Protein AF-A0A7X1AVV8-F1 (afdb_monomer)

Mean predicted aligned error: 5.97 Å

Sequence (96 aa):
MAEWFHRVAILEGISYLVLLLVAMPLKYLAGYEMAVQVVGWAHGALFIAYMVILGLCWIRLGWSRRFVLIAFIASLLPAGPFFLHPPREENPVGMD

Radius of gyration: 15.02 Å; Cα contacts (8 Å, |Δi|>4): 97; chains: 1; bounding box: 29×22×48 Å

Foldseek 3Di:
DLVVLLVLLVVLLVLLCCLPVPVVCCCVVVVCVVSNVVSVVVSVVSLVVSLVVLVVCCVPVVADPQLSVQSNVLSVDSCSSVPRDCADPVGSNRDD

Secondary structure (DSSP, 8-state):
-HHHHHHHHHHHHHHHHHIIIIIHHHHHHH--HHHHHHHHHHHHHHHHHHHHHHHHHHHHH---HHHHHHHHHHHTSTTGGGG-PPPPTT-TT---

Structure (mmCIF, N/CA/C/O backbone):
data_AF-A0A7X1AVV8-F1
#
_entry.id   AF-A0A7X1AVV8-F1
#
loop_
_atom_site.group_PDB
_atom_site.id
_atom_site.type_symbol
_atom_site.label_atom_id
_atom_site.label_alt_id
_atom_site.label_comp_id
_atom_site.label_asym_id
_atom_site.label_entity_id
_atom_site.label_seq_id
_atom_site.pdbx_PDB_ins_code
_atom_site.Cartn_x
_atom_site.Cartn_y
_atom_site.Cartn_z
_atom_site.occupancy
_atom_site.B_iso_or_equiv
_atom_site.auth_seq_id
_atom_site.auth_comp_id
_atom_site.auth_asym_id
_atom_site.auth_atom_id
_atom_site.pdbx_PDB_model_num
ATOM 1 N N . MET A 1 1 ? 0.135 -8.853 -16.418 1.00 73.81 1 MET A N 1
ATOM 2 C CA . MET A 1 1 ? 1.048 -8.595 -15.276 1.00 73.81 1 MET A CA 1
ATOM 3 C C . MET A 1 1 ? 0.845 -7.197 -14.708 1.00 73.81 1 MET A C 1
ATOM 5 O O . MET A 1 1 ? 0.494 -7.103 -13.542 1.00 73.81 1 MET A O 1
ATOM 9 N N . ALA A 1 2 ? 0.956 -6.136 -15.517 1.00 75.38 2 ALA A N 1
ATOM 10 C CA . ALA A 1 2 ? 0.702 -4.761 -15.066 1.00 75.38 2 ALA A CA 1
ATOM 11 C C . ALA A 1 2 ? -0.724 -4.540 -14.511 1.00 75.38 2 ALA A C 1
ATOM 13 O O . ALA A 1 2 ? -0.890 -3.879 -13.492 1.00 75.38 2 ALA A O 1
ATOM 14 N N . GLU A 1 3 ? -1.749 -5.162 -15.106 1.00 79.44 3 GLU A N 1
ATOM 15 C CA . GLU A 1 3 ? -3.125 -5.090 -14.579 1.00 79.44 3 GLU A CA 1
ATOM 16 C C . GLU A 1 3 ? -3.275 -5.724 -13.188 1.00 79.44 3 GLU A C 1
ATOM 18 O O . GLU A 1 3 ? -3.956 -5.180 -12.321 1.00 79.44 3 GLU A O 1
ATOM 23 N N . TRP A 1 4 ? -2.618 -6.866 -12.957 1.00 81.69 4 TRP A N 1
ATOM 24 C CA . TRP A 1 4 ? -2.610 -7.534 -11.652 1.00 81.69 4 TRP A CA 1
ATOM 25 C C . TRP A 1 4 ? -1.920 -6.673 -10.599 1.00 81.69 4 TRP A C 1
ATOM 27 O O . TRP A 1 4 ? -2.444 -6.522 -9.499 1.00 81.69 4 TRP A O 1
ATOM 37 N N . PHE A 1 5 ? -0.789 -6.063 -10.961 1.00 85.12 5 PHE A N 1
ATOM 38 C CA . PHE A 1 5 ? -0.106 -5.090 -10.116 1.00 85.12 5 PHE A CA 1
ATOM 39 C C . PHE A 1 5 ? -1.027 -3.929 -9.735 1.00 85.12 5 PHE A C 1
ATOM 41 O O . PHE A 1 5 ? -1.164 -3.641 -8.554 1.00 85.12 5 PHE A O 1
ATOM 48 N N . HIS A 1 6 ? -1.718 -3.323 -10.702 1.00 84.69 6 HIS A N 1
ATOM 49 C CA . HIS A 1 6 ? -2.612 -2.195 -10.442 1.00 84.69 6 HIS A CA 1
ATOM 50 C C . HIS A 1 6 ? -3.765 -2.557 -9.491 1.00 84.69 6 HIS A C 1
ATOM 52 O O . HIS A 1 6 ? -4.058 -1.812 -8.560 1.00 84.69 6 HIS A O 1
ATOM 58 N N . ARG A 1 7 ? -4.378 -3.737 -9.659 1.00 87.88 7 ARG A N 1
ATOM 59 C CA . ARG A 1 7 ? -5.427 -4.218 -8.741 1.00 87.88 7 ARG A CA 1
ATOM 60 C C . ARG A 1 7 ? -4.907 -4.387 -7.316 1.00 87.88 7 ARG A C 1
ATOM 62 O O . ARG A 1 7 ? -5.574 -3.966 -6.377 1.00 87.88 7 ARG A O 1
ATOM 69 N N . VAL A 1 8 ? -3.728 -4.987 -7.152 1.00 88.38 8 VAL A N 1
ATOM 70 C CA . VAL A 1 8 ? -3.130 -5.188 -5.824 1.00 88.38 8 VAL A CA 1
ATOM 71 C C . VAL A 1 8 ? -2.684 -3.863 -5.207 1.00 88.38 8 VAL A C 1
ATOM 73 O O . VAL A 1 8 ? -2.908 -3.665 -4.021 1.00 88.38 8 VAL A O 1
ATOM 76 N N . ALA A 1 9 ? -2.154 -2.934 -6.005 1.00 86.81 9 ALA A N 1
ATOM 77 C CA . ALA A 1 9 ? -1.801 -1.582 -5.574 1.00 86.81 9 ALA A CA 1
ATOM 78 C C . ALA A 1 9 ? -3.019 -0.813 -5.033 1.00 86.81 9 ALA A C 1
ATOM 80 O O . ALA A 1 9 ? -2.956 -0.218 -3.963 1.00 86.81 9 ALA A O 1
ATOM 81 N N . ILE A 1 10 ? -4.155 -0.874 -5.738 1.00 88.38 10 ILE A N 1
ATOM 82 C CA . ILE A 1 10 ? -5.405 -0.255 -5.277 1.00 88.38 10 ILE A CA 1
ATOM 83 C C . ILE A 1 10 ? -5.896 -0.918 -3.988 1.00 88.38 10 ILE A C 1
ATOM 85 O 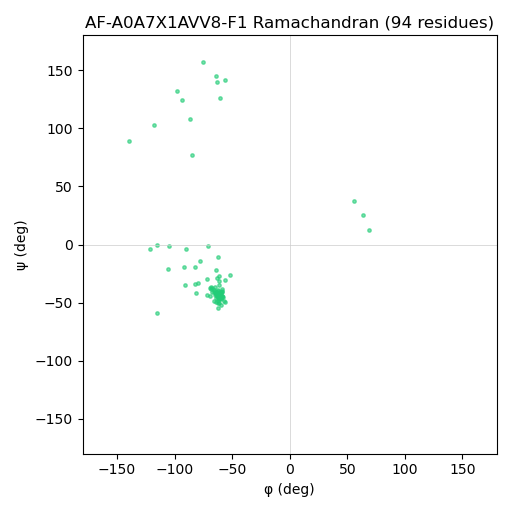O . ILE A 1 10 ? -6.271 -0.219 -3.052 1.00 88.38 10 ILE A O 1
ATOM 89 N N . LEU A 1 11 ? -5.903 -2.253 -3.917 1.00 90.38 11 LEU A N 1
ATOM 90 C CA . LEU A 1 11 ? -6.349 -2.968 -2.716 1.00 90.38 11 LEU A CA 1
ATOM 91 C C . LEU A 1 11 ? -5.478 -2.651 -1.497 1.00 90.38 11 LEU A C 1
ATOM 93 O O . 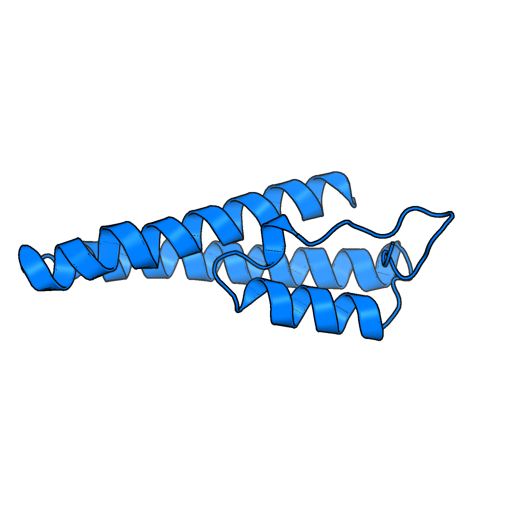LEU A 1 11 ? -6.006 -2.454 -0.404 1.00 90.38 11 LEU A O 1
ATOM 97 N N . GLU A 1 12 ? -4.163 -2.579 -1.684 1.00 91.12 12 GLU A N 1
ATOM 98 C CA . GLU A 1 12 ? -3.204 -2.196 -0.653 1.00 91.12 12 GLU A CA 1
ATOM 99 C C . GLU A 1 12 ? -3.470 -0.760 -0.172 1.00 91.12 12 GLU A C 1
ATOM 101 O O . GLU A 1 12 ? -3.719 -0.569 1.021 1.00 91.12 12 GLU A O 1
ATOM 106 N N . GLY A 1 13 ? -3.606 0.205 -1.087 1.00 89.12 13 GLY A N 1
ATOM 107 C CA . GLY A 1 13 ? -3.967 1.586 -0.752 1.00 89.12 13 GLY A CA 1
ATOM 108 C C . GLY A 1 13 ? -5.310 1.708 -0.018 1.00 89.12 13 GLY A C 1
ATOM 109 O O . GLY A 1 13 ? -5.400 2.378 1.010 1.00 89.12 13 GLY A O 1
ATOM 110 N N . ILE A 1 14 ? -6.354 1.002 -0.472 1.00 91.00 14 ILE A N 1
ATOM 111 C CA . ILE A 1 14 ? -7.654 0.959 0.223 1.00 91.00 14 ILE A CA 1
ATOM 112 C C . ILE A 1 14 ? -7.489 0.373 1.629 1.00 91.00 14 ILE A C 1
ATOM 114 O O . ILE A 1 14 ? -8.013 0.937 2.589 1.00 91.00 14 ILE A O 1
ATOM 118 N N . SER A 1 15 ? -6.759 -0.736 1.780 1.00 90.19 15 SER A N 1
ATOM 119 C CA . SER A 1 15 ? -6.547 -1.370 3.087 1.00 90.19 15 SER A CA 1
ATOM 120 C C . SER A 1 15 ? -5.818 -0.449 4.069 1.00 90.19 15 SER A C 1
ATOM 122 O O . SER A 1 15 ? -6.160 -0.424 5.252 1.00 90.19 15 SER A O 1
ATOM 124 N N . TYR A 1 16 ? -4.887 0.371 3.572 1.00 91.44 16 TYR A N 1
ATOM 125 C CA . TYR A 1 16 ? -4.183 1.371 4.367 1.00 91.44 16 TYR A CA 1
ATOM 126 C C . TYR A 1 16 ? -5.125 2.511 4.789 1.00 91.44 16 TYR A C 1
ATOM 128 O O . TYR A 1 16 ? -5.174 2.887 5.962 1.00 91.44 16 TYR A O 1
ATOM 136 N N . LEU A 1 17 ? -5.954 3.018 3.870 1.00 91.88 17 LEU A N 1
ATOM 137 C CA . LEU A 1 17 ? -6.972 4.019 4.205 1.00 91.88 17 LEU A CA 1
ATOM 138 C C . LEU A 1 17 ? -7.966 3.497 5.245 1.00 91.88 17 LEU A C 1
ATOM 140 O O . LEU A 1 17 ? -8.296 4.221 6.179 1.00 91.88 17 LEU A O 1
ATOM 144 N N . VAL A 1 18 ? -8.405 2.241 5.142 1.00 90.88 18 VAL A N 1
ATOM 145 C CA . VAL A 1 18 ? -9.280 1.615 6.148 1.00 90.88 18 VAL A CA 1
ATOM 146 C C . VAL A 1 18 ? -8.567 1.495 7.498 1.00 90.88 18 VAL A C 1
ATOM 148 O O . VAL A 1 18 ? -9.154 1.808 8.535 1.00 90.88 18 VAL A O 1
ATOM 151 N N . LEU A 1 19 ? -7.290 1.106 7.511 1.00 89.75 19 LEU A N 1
ATOM 152 C CA . LEU A 1 19 ? -6.495 1.038 8.738 1.00 89.75 19 LEU A CA 1
ATOM 153 C C . LEU A 1 19 ? -6.411 2.407 9.437 1.00 89.75 19 LEU A C 1
ATOM 155 O O . LEU A 1 19 ? -6.624 2.499 10.646 1.00 89.75 19 LEU A O 1
ATOM 159 N N . LEU A 1 20 ? -6.154 3.479 8.685 1.00 90.56 20 LEU A N 1
ATOM 160 C CA . LEU A 1 20 ? -5.974 4.822 9.244 1.00 90.56 20 LEU A CA 1
ATOM 161 C C . LEU A 1 20 ? -7.282 5.552 9.554 1.00 90.56 20 LEU A C 1
ATOM 163 O O . LEU A 1 20 ? -7.369 6.212 10.583 1.00 90.56 20 LEU A O 1
ATOM 167 N N . LEU A 1 21 ? -8.287 5.469 8.683 1.00 92.06 21 LEU A N 1
ATOM 168 C CA . LEU A 1 21 ? -9.528 6.242 8.815 1.00 92.06 21 LEU A CA 1
ATOM 169 C C . LEU A 1 21 ? -10.619 5.502 9.586 1.00 92.06 21 LEU A C 1
ATOM 171 O O . LEU A 1 21 ? -11.553 6.138 10.063 1.00 92.06 21 LEU A O 1
ATOM 175 N N . VAL A 1 22 ? -10.524 4.177 9.715 1.00 91.56 22 VAL A N 1
ATOM 176 C CA . VAL A 1 22 ? -11.528 3.374 10.425 1.00 91.56 22 VAL A CA 1
ATOM 177 C C . VAL A 1 22 ? -10.922 2.733 11.663 1.00 91.56 22 VAL A C 1
ATOM 179 O O . VAL A 1 22 ? -11.379 3.003 12.772 1.00 91.56 22 VAL A O 1
ATOM 182 N N . ALA A 1 23 ? -9.873 1.921 11.509 1.00 89.81 23 ALA A N 1
ATOM 183 C CA . ALA A 1 23 ? -9.357 1.140 12.632 1.00 89.81 23 ALA A CA 1
ATOM 184 C C . ALA A 1 23 ? -8.718 2.026 13.716 1.00 89.81 23 ALA A C 1
ATOM 186 O O . ALA A 1 23 ? -8.965 1.810 14.903 1.00 89.81 23 ALA A O 1
ATOM 187 N N . MET A 1 24 ? -7.954 3.056 13.334 1.00 92.44 24 MET A N 1
ATOM 188 C CA . MET A 1 24 ? -7.348 3.985 14.297 1.00 92.44 24 MET A CA 1
ATOM 189 C C . MET A 1 24 ? -8.394 4.816 15.068 1.00 92.44 24 MET A C 1
ATOM 191 O O . MET A 1 24 ? -8.337 4.810 16.299 1.00 92.44 24 MET A O 1
ATOM 195 N N . PRO A 1 25 ? -9.395 5.461 14.434 1.00 90.31 25 PRO A N 1
ATOM 196 C CA . PRO A 1 25 ? -10.482 6.105 15.170 1.00 90.31 25 PRO A CA 1
ATOM 197 C C . PRO A 1 25 ? -11.251 5.137 16.061 1.00 90.31 25 PRO A C 1
ATOM 199 O O . PRO A 1 25 ? -11.549 5.481 17.198 1.00 90.31 25 PRO A O 1
ATOM 202 N N . LEU A 1 26 ? -11.516 3.909 15.609 1.00 90.31 26 LEU A N 1
ATOM 203 C CA . LEU A 1 26 ? -12.215 2.919 16.428 1.00 90.31 26 LEU A CA 1
ATOM 204 C C . LEU A 1 26 ? -11.400 2.513 17.669 1.00 90.31 26 LEU A C 1
ATOM 206 O O . LEU A 1 26 ? -11.960 2.363 18.756 1.00 90.31 26 LEU A O 1
ATOM 210 N N . LYS A 1 27 ? -10.072 2.415 17.540 1.00 89.19 27 LYS A N 1
ATOM 211 C CA . LYS A 1 27 ? -9.164 2.211 18.674 1.00 89.19 27 LYS A CA 1
ATOM 212 C C . LYS A 1 27 ? -9.243 3.363 19.677 1.00 89.19 27 LYS A C 1
ATOM 214 O O . LYS A 1 27 ? -9.400 3.104 20.864 1.00 89.19 27 LYS A O 1
ATOM 219 N N . TYR A 1 28 ? -9.134 4.614 19.228 1.00 90.56 28 TYR A N 1
ATOM 220 C CA . TYR A 1 28 ? -9.067 5.761 20.144 1.00 90.56 28 TYR A CA 1
ATOM 221 C C . TYR A 1 28 ? -10.428 6.197 20.702 1.00 90.56 28 TYR A C 1
ATOM 223 O O . TYR A 1 28 ? -10.489 6.648 21.840 1.00 90.56 28 TYR A O 1
ATOM 231 N N . LEU A 1 29 ? -11.508 6.069 19.927 1.00 91.62 29 LEU A N 1
ATOM 232 C CA . LEU A 1 29 ? -12.847 6.530 20.312 1.00 91.62 29 LEU A CA 1
ATOM 233 C C . LEU A 1 29 ? -13.669 5.449 21.019 1.00 91.62 29 LEU A C 1
ATOM 235 O O . LEU A 1 29 ? -14.455 5.770 21.904 1.00 91.62 29 LEU A O 1
ATOM 239 N N . ALA A 1 30 ? -13.508 4.182 20.625 1.00 87.44 30 ALA A N 1
ATOM 240 C CA . ALA A 1 30 ? -14.302 3.067 21.145 1.00 87.44 30 ALA A CA 1
ATOM 241 C C . ALA A 1 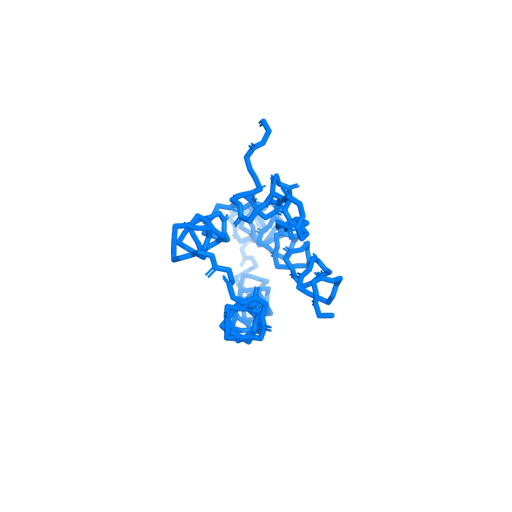30 ? -13.472 2.033 21.927 1.00 87.44 30 ALA A C 1
ATOM 243 O O . ALA A 1 30 ? -14.031 1.046 22.399 1.00 87.44 30 ALA A O 1
ATOM 244 N N . GLY A 1 31 ? -12.152 2.222 22.058 1.00 88.06 31 GLY A N 1
ATOM 245 C CA . GLY A 1 31 ? -11.267 1.296 22.779 1.00 88.06 31 GLY A CA 1
ATOM 246 C C . GLY A 1 31 ? -11.080 -0.067 22.100 1.00 88.06 31 GLY A C 1
ATOM 247 O O . GLY A 1 31 ? -10.563 -0.998 22.711 1.00 88.06 31 GLY A O 1
ATOM 248 N N . TYR A 1 32 ? -11.501 -0.219 20.840 1.00 88.06 32 TYR A N 1
ATOM 249 C CA . TYR A 1 32 ? -11.476 -1.495 20.116 1.00 88.06 32 TYR A CA 1
ATOM 250 C C . TYR A 1 32 ? -10.107 -1.753 19.468 1.00 88.06 32 TYR A C 1
ATOM 252 O O . TYR A 1 32 ? -9.920 -1.625 18.258 1.00 88.06 32 TYR A O 1
ATOM 260 N N . GLU A 1 33 ? -9.126 -2.158 20.274 1.00 89.44 33 GLU A N 1
ATOM 261 C CA . GLU A 1 33 ? -7.757 -2.431 19.802 1.00 89.44 33 GLU A CA 1
ATOM 262 C C . GLU A 1 33 ? -7.674 -3.596 18.802 1.00 89.44 33 GLU A C 1
ATOM 264 O O . GLU A 1 33 ? -6.826 -3.601 17.905 1.00 89.44 33 GLU A O 1
ATOM 269 N N . MET A 1 34 ? -8.592 -4.562 18.910 1.00 89.00 34 MET A N 1
ATOM 270 C CA . MET A 1 34 ? -8.649 -5.737 18.035 1.00 89.00 34 MET A CA 1
ATOM 271 C C . MET A 1 34 ? -8.877 -5.363 16.563 1.00 89.00 34 MET A C 1
ATOM 273 O O . MET A 1 34 ? -8.357 -6.035 15.675 1.00 89.00 34 MET A O 1
ATOM 277 N N . ALA A 1 35 ? -9.591 -4.266 16.285 1.00 87.69 35 ALA A N 1
ATOM 278 C CA . ALA A 1 35 ? -9.818 -3.808 14.917 1.00 87.69 35 ALA A CA 1
ATOM 279 C C . ALA A 1 35 ? -8.507 -3.403 14.228 1.00 87.69 35 ALA A C 1
ATOM 281 O O . ALA A 1 35 ? -8.274 -3.769 13.079 1.00 87.69 35 ALA A O 1
ATOM 282 N N . VAL A 1 36 ? -7.612 -2.713 14.944 1.00 91.12 36 VAL A N 1
ATOM 283 C CA . VAL A 1 36 ? -6.289 -2.340 14.419 1.00 91.12 36 VAL A CA 1
ATOM 284 C C . VAL A 1 36 ? -5.418 -3.569 14.209 1.00 91.12 36 VAL A C 1
ATOM 286 O O . VAL A 1 36 ? -4.710 -3.628 13.210 1.00 91.12 36 VAL A O 1
ATOM 289 N N . GLN A 1 37 ? -5.492 -4.572 15.090 1.00 91.31 37 GLN A N 1
ATOM 290 C CA . GLN A 1 37 ? -4.759 -5.821 14.877 1.00 91.31 37 GLN A CA 1
ATOM 291 C C . GLN A 1 37 ? -5.230 -6.530 13.607 1.00 91.31 37 GLN A C 1
ATOM 293 O O . GLN A 1 37 ? -4.417 -6.794 12.729 1.00 91.31 37 GLN A O 1
ATOM 298 N N . VAL A 1 38 ? -6.529 -6.807 13.473 1.00 93.62 38 VAL A N 1
ATOM 299 C CA . VAL A 1 38 ? -7.060 -7.567 12.330 1.00 93.62 38 VAL A CA 1
ATOM 300 C C . VAL A 1 38 ? -6.822 -6.828 11.012 1.00 93.62 38 VAL A C 1
ATOM 302 O O . VAL A 1 38 ? -6.298 -7.413 10.063 1.00 93.62 38 VAL A O 1
ATOM 305 N N . VAL A 1 39 ? -7.154 -5.535 10.953 1.00 92.88 39 VAL A N 1
ATOM 306 C CA . VAL A 1 39 ? -6.961 -4.728 9.739 1.00 92.88 39 VAL A CA 1
ATOM 307 C C . VAL A 1 39 ? -5.472 -4.525 9.455 1.00 92.88 39 VAL A C 1
ATOM 309 O O . VAL A 1 39 ? -5.063 -4.579 8.299 1.00 92.88 39 VAL A O 1
ATOM 312 N N . GLY A 1 40 ? -4.645 -4.361 10.489 1.00 92.12 40 GLY A N 1
ATOM 313 C CA . GLY A 1 40 ? -3.195 -4.227 10.354 1.00 92.12 40 GLY A CA 1
ATOM 314 C C . GLY A 1 40 ? -2.546 -5.482 9.776 1.00 92.12 40 GLY A C 1
ATOM 315 O O . GLY A 1 40 ? -1.732 -5.380 8.863 1.00 92.12 40 GLY A O 1
ATOM 316 N N . TRP A 1 41 ? -2.956 -6.670 10.231 1.00 95.06 41 TRP A N 1
ATOM 317 C CA . TRP A 1 41 ? -2.514 -7.944 9.656 1.00 95.06 41 TRP A CA 1
ATOM 318 C C . TRP A 1 41 ? -2.950 -8.102 8.197 1.00 95.06 41 TRP A C 1
ATOM 320 O O . TRP A 1 41 ? -2.139 -8.496 7.358 1.00 95.06 41 TRP A O 1
ATOM 330 N N . ALA A 1 42 ? -4.203 -7.763 7.878 1.00 93.75 42 ALA A N 1
ATOM 331 C CA . ALA A 1 42 ? -4.712 -7.817 6.508 1.00 93.75 42 ALA A CA 1
ATOM 332 C C . ALA A 1 42 ? -3.940 -6.868 5.574 1.00 93.75 42 ALA A C 1
ATOM 334 O O . ALA A 1 42 ? -3.512 -7.276 4.494 1.00 93.75 42 ALA A O 1
ATOM 335 N N . HIS A 1 43 ? -3.707 -5.629 6.012 1.00 92.38 43 HIS A N 1
ATOM 336 C CA . HIS A 1 43 ? -2.908 -4.649 5.281 1.00 92.38 43 HIS A CA 1
ATOM 337 C C . HIS A 1 43 ? -1.459 -5.124 5.098 1.00 92.38 43 HIS A C 1
ATOM 339 O O . HIS A 1 43 ? -0.952 -5.115 3.981 1.00 92.38 43 HIS A O 1
ATOM 345 N N . GLY A 1 44 ? -0.813 -5.630 6.153 1.00 93.25 44 GLY A N 1
ATOM 346 C CA . GLY A 1 44 ? 0.552 -6.156 6.066 1.00 93.25 44 GLY A CA 1
ATOM 347 C C . GLY A 1 44 ? 0.685 -7.312 5.067 1.00 93.25 44 GLY A C 1
ATOM 348 O O . GLY A 1 44 ? 1.637 -7.352 4.287 1.00 93.25 44 GLY A O 1
ATOM 349 N N . ALA A 1 45 ? -0.292 -8.222 5.025 1.00 94.88 45 ALA A N 1
ATOM 350 C CA . ALA A 1 45 ? -0.321 -9.298 4.035 1.00 94.88 45 ALA A CA 1
ATOM 351 C C . ALA A 1 45 ? -0.463 -8.765 2.596 1.00 94.88 45 ALA A C 1
ATOM 353 O O . ALA A 1 45 ? 0.238 -9.231 1.693 1.00 94.88 45 ALA A O 1
ATOM 354 N N . LEU A 1 46 ? -1.326 -7.764 2.383 1.00 92.44 46 LEU A N 1
ATOM 355 C CA . LEU A 1 46 ? -1.485 -7.101 1.084 1.00 92.44 46 LEU A CA 1
ATOM 356 C C . LEU A 1 46 ? -0.218 -6.352 0.660 1.00 92.44 46 LEU A C 1
ATOM 358 O O . LEU A 1 46 ? 0.175 -6.451 -0.500 1.00 92.44 46 LEU A O 1
ATOM 362 N N . PHE A 1 47 ? 0.461 -5.681 1.590 1.00 93.00 47 PHE A N 1
ATOM 363 C CA . PHE A 1 47 ? 1.728 -5.001 1.332 1.00 93.00 47 PHE A CA 1
ATOM 364 C C . PHE A 1 47 ? 2.819 -5.982 0.878 1.00 93.00 47 PHE A C 1
ATOM 366 O O . PHE A 1 47 ? 3.517 -5.735 -0.105 1.00 93.00 47 PHE A O 1
ATOM 373 N N . ILE A 1 48 ? 2.928 -7.150 1.521 1.00 94.38 48 ILE A N 1
ATOM 374 C CA . ILE A 1 48 ? 3.860 -8.203 1.088 1.00 94.38 48 ILE A CA 1
ATOM 375 C C . ILE A 1 48 ? 3.502 -8.701 -0.321 1.00 94.38 48 ILE A C 1
ATOM 377 O O . ILE A 1 48 ? 4.385 -8.826 -1.172 1.00 94.38 48 ILE A O 1
ATOM 381 N N . ALA A 1 49 ? 2.219 -8.954 -0.599 1.00 92.38 49 ALA A N 1
ATOM 382 C CA . ALA A 1 49 ? 1.774 -9.364 -1.931 1.00 92.38 49 ALA A CA 1
ATOM 383 C C . ALA A 1 49 ? 2.102 -8.302 -2.997 1.00 92.38 49 ALA A C 1
ATOM 385 O O . ALA A 1 49 ? 2.590 -8.637 -4.079 1.00 92.38 49 ALA A O 1
ATOM 386 N N . TYR A 1 50 ? 1.904 -7.023 -2.671 1.00 92.31 50 TYR A N 1
ATOM 387 C CA . TYR A 1 50 ? 2.277 -5.893 -3.516 1.00 92.31 50 TYR A CA 1
ATOM 388 C C . TYR A 1 50 ? 3.787 -5.876 -3.805 1.00 92.31 50 TYR A C 1
ATOM 390 O O . TYR A 1 50 ? 4.177 -5.799 -4.970 1.00 92.31 50 TYR A O 1
ATOM 398 N N . MET A 1 51 ? 4.641 -6.057 -2.789 1.00 93.00 51 MET A N 1
ATOM 399 C CA . MET A 1 51 ? 6.102 -6.134 -2.949 1.00 93.00 51 MET A CA 1
ATOM 400 C C . MET A 1 51 ? 6.545 -7.272 -3.872 1.00 93.00 51 MET A C 1
ATOM 402 O O . MET A 1 51 ? 7.390 -7.074 -4.749 1.00 93.00 51 MET A O 1
ATOM 406 N N . VAL A 1 52 ? 5.958 -8.461 -3.713 1.00 93.88 52 VAL A N 1
ATOM 407 C CA . VAL A 1 52 ? 6.263 -9.616 -4.570 1.00 93.88 52 VAL A CA 1
ATOM 408 C C . VAL A 1 52 ? 5.891 -9.320 -6.022 1.00 93.88 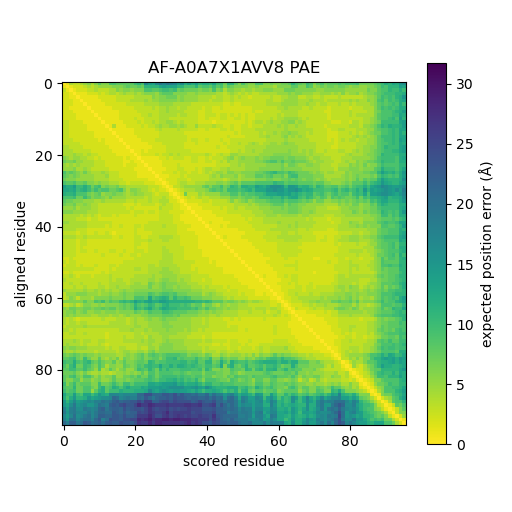52 VAL A C 1
ATOM 410 O O . VAL A 1 52 ? 6.692 -9.558 -6.927 1.00 93.88 52 VAL A O 1
ATOM 413 N N . ILE A 1 53 ? 4.704 -8.761 -6.267 1.00 90.56 53 ILE A N 1
ATOM 414 C CA . ILE A 1 53 ? 4.253 -8.441 -7.626 1.00 90.56 53 ILE A CA 1
ATOM 415 C C . ILE A 1 53 ? 5.079 -7.302 -8.232 1.00 90.56 53 ILE A C 1
ATOM 417 O O . ILE A 1 53 ? 5.409 -7.374 -9.416 1.00 90.56 53 ILE A O 1
ATOM 421 N N . LEU A 1 54 ? 5.461 -6.292 -7.445 1.00 90.25 54 LEU A N 1
ATOM 422 C CA . LEU A 1 54 ? 6.352 -5.214 -7.875 1.00 90.25 54 LEU A CA 1
ATOM 423 C C . LEU A 1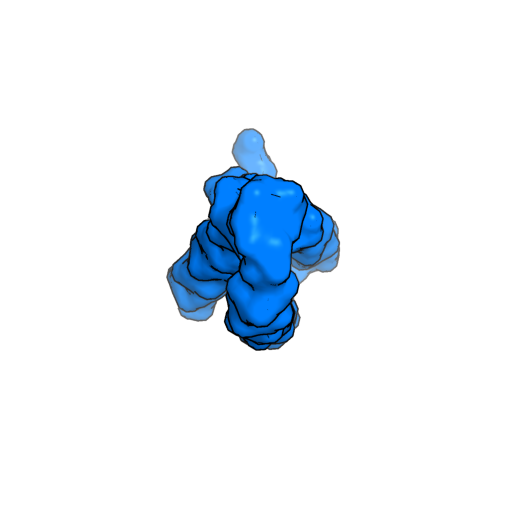 54 ? 7.712 -5.770 -8.323 1.00 90.25 54 LEU A C 1
ATOM 425 O O . LEU A 1 54 ? 8.186 -5.426 -9.405 1.00 90.25 54 LEU A O 1
ATOM 429 N N . GLY A 1 55 ? 8.300 -6.688 -7.549 1.00 90.69 55 GLY A N 1
ATOM 430 C CA . GLY A 1 55 ? 9.543 -7.374 -7.914 1.00 90.69 55 GLY A C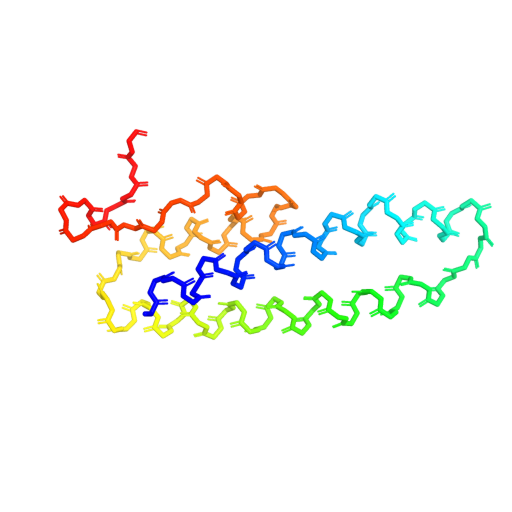A 1
ATOM 431 C C . GLY A 1 55 ? 9.404 -8.235 -9.174 1.00 90.69 55 GLY A C 1
ATOM 432 O O . GLY A 1 55 ? 10.259 -8.192 -10.060 1.00 90.69 55 GLY A O 1
ATOM 433 N N . LEU A 1 56 ? 8.295 -8.967 -9.315 1.00 90.06 56 LEU A N 1
ATOM 434 C CA . LEU A 1 56 ? 8.004 -9.734 -10.530 1.00 90.06 56 LEU A CA 1
ATOM 435 C C . LEU A 1 56 ? 7.842 -8.829 -11.757 1.00 90.06 56 LEU A C 1
ATOM 437 O O . LEU A 1 56 ? 8.353 -9.165 -12.824 1.00 90.06 56 LEU A O 1
ATOM 441 N N . CYS A 1 57 ? 7.156 -7.691 -11.622 1.00 86.44 57 CYS A N 1
ATOM 442 C CA . CYS A 1 57 ? 7.001 -6.713 -12.699 1.00 86.44 57 CYS A CA 1
ATOM 443 C C . CYS A 1 57 ? 8.340 -6.073 -13.062 1.00 86.44 57 CYS A C 1
ATOM 445 O O . CYS A 1 57 ? 8.633 -5.932 -14.244 1.00 86.44 57 CYS A O 1
ATOM 447 N N . TRP A 1 58 ? 9.193 -5.781 -12.079 1.00 86.88 58 TRP A N 1
ATOM 448 C CA . TRP A 1 58 ? 10.540 -5.282 -12.331 1.00 86.88 58 TRP A CA 1
ATOM 449 C C . TRP A 1 58 ? 11.356 -6.243 -13.207 1.00 86.88 58 TRP A C 1
ATOM 451 O O . TRP A 1 58 ? 11.919 -5.824 -14.217 1.00 86.88 58 TRP A O 1
ATOM 461 N N . ILE A 1 59 ? 11.359 -7.537 -12.873 1.00 87.94 59 ILE A N 1
ATOM 462 C CA . ILE A 1 59 ? 12.121 -8.554 -13.612 1.00 87.94 59 ILE A CA 1
ATOM 463 C C . ILE A 1 59 ? 11.496 -8.840 -14.988 1.00 87.94 59 ILE A C 1
ATOM 465 O O . ILE A 1 59 ? 12.215 -8.971 -15.974 1.00 87.94 59 ILE A O 1
ATOM 469 N N . ARG A 1 60 ? 10.163 -8.960 -15.069 1.00 85.00 60 ARG A N 1
ATOM 470 C CA . ARG A 1 60 ? 9.449 -9.390 -16.289 1.00 85.00 60 ARG A CA 1
ATOM 471 C C . ARG A 1 60 ? 9.212 -8.270 -17.298 1.00 85.00 60 ARG A C 1
ATOM 473 O O . ARG A 1 60 ? 9.172 -8.557 -18.487 1.00 85.00 60 ARG 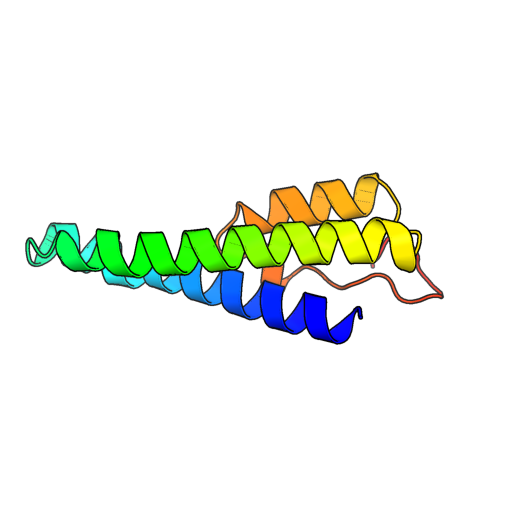A O 1
ATOM 480 N N . LEU A 1 61 ? 8.983 -7.042 -16.834 1.00 82.88 61 LEU A N 1
ATOM 481 C CA . LEU A 1 61 ? 8.638 -5.888 -17.676 1.00 82.88 61 LEU A CA 1
ATOM 482 C C . LEU A 1 61 ? 9.812 -4.917 -17.849 1.00 82.88 61 LEU A C 1
ATOM 484 O O . LEU A 1 61 ? 9.666 -3.902 -18.519 1.00 82.88 61 LEU A O 1
ATOM 488 N N . GLY A 1 62 ? 10.964 -5.196 -17.229 1.00 78.81 62 GLY A N 1
ATOM 489 C CA . GLY A 1 62 ? 12.162 -4.369 -17.368 1.00 78.81 62 GLY A CA 1
ATOM 490 C C . GLY A 1 62 ? 12.000 -2.949 -16.820 1.00 78.81 62 GLY A C 1
ATOM 491 O O . GLY A 1 62 ? 12.684 -2.037 -17.282 1.00 78.81 62 GLY A O 1
ATOM 492 N N . TRP A 1 63 ? 11.093 -2.739 -15.857 1.00 82.88 63 TRP A N 1
ATOM 493 C CA . TRP A 1 63 ? 10.843 -1.413 -15.288 1.00 82.88 63 TRP A CA 1
ATOM 494 C C . TRP A 1 63 ? 12.125 -0.794 -14.723 1.00 82.88 63 TRP A C 1
ATOM 496 O O . TRP A 1 63 ? 12.968 -1.467 -14.123 1.00 82.88 63 TRP A O 1
ATOM 506 N N . SER A 1 64 ? 12.284 0.516 -14.909 1.00 84.00 64 SER A N 1
ATOM 507 C CA . SER A 1 64 ? 13.469 1.211 -14.414 1.00 84.00 64 SER A CA 1
ATOM 508 C C . SER A 1 64 ? 13.535 1.155 -12.882 1.00 84.00 64 SER A C 1
ATOM 510 O O . SER A 1 64 ? 12.521 1.245 -12.189 1.00 84.00 64 SER A O 1
ATOM 512 N N . ARG A 1 65 ? 14.751 1.068 -12.324 1.00 82.75 65 ARG A N 1
ATOM 513 C CA . ARG A 1 65 ? 14.958 1.063 -10.859 1.00 82.75 65 ARG A CA 1
ATOM 514 C C . ARG A 1 65 ? 14.356 2.301 -10.184 1.00 82.75 65 ARG A C 1
ATOM 516 O O . ARG A 1 65 ? 13.917 2.222 -9.044 1.00 82.75 65 ARG A O 1
ATOM 523 N N . ARG A 1 66 ? 14.324 3.432 -10.901 1.00 83.44 66 ARG A N 1
ATOM 524 C CA . ARG A 1 66 ? 13.693 4.680 -10.450 1.00 83.44 66 ARG A CA 1
ATOM 525 C C . ARG A 1 66 ? 12.188 4.504 -10.282 1.00 83.44 66 ARG A C 1
ATOM 527 O O . ARG A 1 66 ? 11.674 4.830 -9.222 1.00 83.44 66 ARG A O 1
ATOM 534 N N . PHE A 1 67 ? 11.511 3.939 -11.283 1.00 85.75 67 PHE A N 1
ATOM 535 C CA . PHE A 1 67 ? 10.077 3.671 -11.202 1.00 85.75 67 PHE A CA 1
ATOM 536 C C . PHE A 1 67 ? 9.747 2.719 -10.048 1.00 85.75 67 PHE A C 1
ATOM 538 O O . PHE A 1 67 ? 8.857 2.999 -9.256 1.00 85.75 67 PHE A O 1
ATOM 545 N N . VAL A 1 68 ? 10.510 1.633 -9.897 1.00 87.44 68 VAL A N 1
ATOM 546 C CA . VAL A 1 68 ? 10.311 0.669 -8.801 1.00 87.44 68 VAL A CA 1
ATOM 547 C C . VAL A 1 68 ? 10.474 1.331 -7.431 1.00 87.44 68 VAL A C 1
ATOM 549 O O . VAL A 1 68 ? 9.681 1.073 -6.529 1.00 87.44 68 VAL A O 1
ATOM 552 N N . LEU A 1 69 ? 11.462 2.217 -7.275 1.00 88.62 69 LEU A N 1
ATOM 553 C CA . LEU A 1 69 ? 11.660 2.963 -6.033 1.00 88.62 69 LEU A CA 1
ATOM 554 C C . LEU A 1 69 ? 10.502 3.931 -5.755 1.00 88.62 69 LEU A C 1
ATOM 556 O O . LEU A 1 69 ? 10.053 4.033 -4.618 1.00 88.62 69 LEU A O 1
ATOM 560 N N . ILE A 1 70 ? 9.995 4.613 -6.782 1.00 87.62 70 ILE A N 1
ATOM 561 C CA . ILE A 1 70 ? 8.834 5.502 -6.65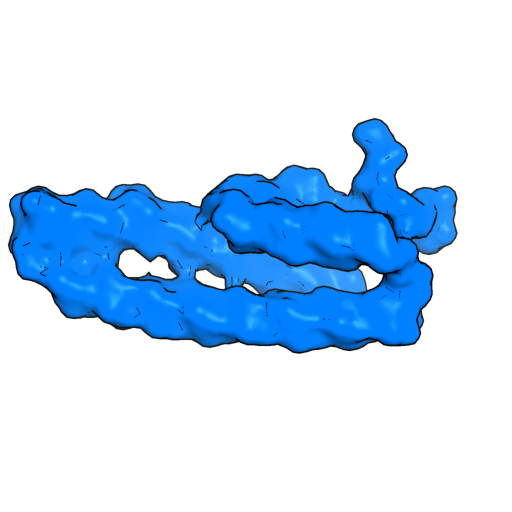2 1.00 87.62 70 ILE A CA 1
ATOM 562 C C . ILE A 1 70 ? 7.586 4.698 -6.290 1.00 87.62 70 ILE A C 1
ATOM 564 O O . ILE A 1 70 ? 6.873 5.091 -5.377 1.00 87.62 70 ILE A O 1
ATOM 568 N N . ALA A 1 71 ? 7.361 3.549 -6.931 1.00 88.00 71 ALA A N 1
ATOM 569 C CA . ALA A 1 71 ? 6.274 2.626 -6.612 1.00 88.00 71 ALA A CA 1
ATOM 570 C C . ALA A 1 71 ? 6.332 2.155 -5.153 1.00 88.00 71 ALA A C 1
ATOM 572 O O . ALA A 1 71 ? 5.336 2.203 -4.436 1.00 88.00 71 ALA A O 1
ATOM 573 N N . PHE A 1 72 ? 7.526 1.786 -4.690 1.00 90.00 72 PHE A N 1
ATOM 574 C CA . PHE A 1 72 ? 7.765 1.416 -3.301 1.00 90.00 72 PHE A CA 1
ATOM 575 C C . PHE A 1 72 ? 7.431 2.560 -2.333 1.00 90.00 72 PHE A C 1
ATOM 577 O O . PHE A 1 72 ? 6.645 2.374 -1.407 1.00 90.00 72 PHE A O 1
ATOM 584 N N . ILE A 1 73 ? 7.973 3.760 -2.560 1.00 89.38 73 ILE A N 1
ATOM 585 C CA . ILE A 1 73 ? 7.710 4.926 -1.701 1.00 89.38 73 ILE A CA 1
ATOM 586 C C . ILE A 1 73 ? 6.224 5.296 -1.726 1.00 89.38 73 ILE A C 1
ATOM 588 O O . ILE A 1 73 ? 5.652 5.607 -0.685 1.00 89.38 73 ILE A O 1
ATOM 592 N N . ALA A 1 74 ? 5.588 5.220 -2.893 1.00 87.25 74 ALA A N 1
ATOM 593 C CA . ALA A 1 74 ? 4.169 5.484 -3.045 1.00 87.25 74 ALA A CA 1
ATOM 594 C C . ALA A 1 74 ? 3.325 4.526 -2.196 1.00 87.25 74 ALA A C 1
ATOM 596 O O . ALA A 1 74 ? 2.417 4.998 -1.527 1.00 87.25 74 ALA A O 1
ATOM 597 N N . SER A 1 75 ? 3.658 3.231 -2.131 1.00 85.94 75 SER A N 1
ATOM 598 C CA . SER A 1 75 ? 2.945 2.275 -1.261 1.00 85.94 75 SER A CA 1
ATOM 599 C C . SER A 1 75 ? 3.065 2.560 0.238 1.00 85.94 75 SER A C 1
ATOM 601 O O . SER A 1 75 ? 2.203 2.176 1.015 1.00 85.94 75 SER A O 1
ATOM 603 N N . LEU A 1 76 ? 4.086 3.305 0.674 1.00 85.25 76 LEU A N 1
ATOM 604 C CA . LEU A 1 76 ? 4.197 3.726 2.075 1.00 85.25 76 LEU A CA 1
ATOM 605 C C . LEU A 1 76 ? 3.283 4.911 2.414 1.00 85.25 76 LEU A C 1
ATOM 607 O O . LEU A 1 76 ? 3.070 5.202 3.594 1.00 85.25 76 LEU A O 1
ATOM 611 N N . LEU A 1 77 ? 2.742 5.594 1.400 1.00 86.38 77 LEU A N 1
ATOM 612 C CA . LEU A 1 77 ? 1.756 6.651 1.572 1.00 86.38 77 LEU A CA 1
ATOM 613 C C . LEU A 1 77 ? 0.343 6.088 1.345 1.00 86.38 77 LEU A C 1
ATOM 615 O O . LEU A 1 77 ? 0.082 5.512 0.293 1.00 86.38 77 LEU A O 1
ATOM 619 N N . PRO A 1 78 ? -0.625 6.367 2.236 1.00 72.38 78 PRO A N 1
ATOM 620 C CA . PRO A 1 78 ? -1.979 5.802 2.169 1.00 72.38 78 PRO A CA 1
ATOM 621 C C . PRO A 1 78 ? -2.781 6.189 0.911 1.00 72.38 78 PRO A C 1
ATOM 623 O O . PRO A 1 78 ? -3.828 5.609 0.648 1.00 72.38 78 PRO A O 1
ATOM 626 N N . ALA A 1 79 ? -2.295 7.144 0.112 1.00 74.94 79 ALA A N 1
ATOM 627 C CA . ALA A 1 79 ? -2.869 7.500 -1.185 1.00 74.94 79 ALA A CA 1
ATOM 628 C C . ALA A 1 79 ? -1.885 7.362 -2.363 1.00 74.94 79 ALA A C 1
ATOM 630 O O . ALA A 1 79 ? -2.275 7.568 -3.509 1.00 74.94 79 ALA A O 1
ATOM 631 N N . GLY A 1 80 ? -0.618 7.018 -2.118 1.00 77.06 80 GLY A N 1
ATOM 632 C CA . GLY A 1 80 ? 0.402 6.976 -3.167 1.00 77.06 80 GLY A CA 1
ATOM 633 C C . GLY A 1 80 ? 0.125 5.958 -4.284 1.00 77.06 80 GLY A C 1
ATOM 634 O O . GLY A 1 80 ? 0.318 6.319 -5.447 1.00 77.06 80 GLY A O 1
ATOM 635 N N . PRO A 1 81 ? -0.393 4.741 -4.009 1.00 76.69 81 PRO A N 1
ATOM 636 C CA . PRO A 1 81 ? -0.698 3.767 -5.057 1.00 76.69 81 PRO A CA 1
ATOM 637 C C . PRO A 1 81 ? -1.753 4.236 -6.065 1.00 76.69 81 PRO A C 1
ATOM 639 O O . PRO A 1 81 ? -1.734 3.789 -7.207 1.00 76.69 81 PRO A O 1
ATOM 642 N N . PHE A 1 82 ? -2.662 5.137 -5.672 1.00 76.06 82 PHE A N 1
ATOM 643 C CA . PHE A 1 82 ? -3.734 5.627 -6.547 1.00 76.06 82 PHE A CA 1
ATOM 644 C C . PHE A 1 82 ? -3.229 6.556 -7.652 1.00 76.06 82 PHE A C 1
ATOM 646 O O . PHE A 1 82 ? -3.822 6.596 -8.725 1.00 76.06 82 PHE A O 1
ATOM 653 N N . PHE A 1 83 ? -2.137 7.278 -7.397 1.00 74.12 83 PHE A N 1
ATOM 654 C CA . PHE A 1 83 ? -1.507 8.169 -8.374 1.00 74.12 83 PHE A CA 1
ATOM 655 C C . PHE A 1 83 ? -0.435 7.462 -9.207 1.00 74.12 83 PHE A C 1
ATOM 657 O O . PHE A 1 83 ? 0.152 8.062 -10.105 1.00 74.12 83 PHE A O 1
ATOM 664 N N . LEU A 1 84 ? -0.145 6.193 -8.907 1.00 79.12 84 LEU A N 1
ATOM 665 C CA . LEU A 1 84 ? 0.905 5.458 -9.585 1.00 79.12 84 LEU A CA 1
ATOM 666 C C . LEU A 1 84 ? 0.370 4.802 -10.859 1.00 79.12 84 LEU A C 1
ATOM 668 O O . LEU A 1 84 ? -0.340 3.793 -10.818 1.00 79.12 84 LEU A O 1
ATOM 672 N N . HIS A 1 85 ? 0.769 5.340 -12.007 1.00 74.06 85 HIS A N 1
ATOM 673 C CA . HIS A 1 85 ? 0.445 4.756 -13.301 1.00 74.06 85 HIS A CA 1
ATOM 674 C C . HIS A 1 85 ? 1.581 3.834 -13.767 1.00 74.06 85 HIS A C 1
ATOM 676 O O . HIS A 1 85 ? 2.738 4.257 -13.814 1.00 74.06 85 HIS A O 1
ATOM 682 N N . PRO A 1 86 ? 1.299 2.551 -14.080 1.00 69.25 86 PRO A N 1
ATOM 683 C CA . PRO A 1 86 ? 2.328 1.655 -14.581 1.00 69.25 86 PRO A CA 1
ATOM 684 C C . PRO A 1 86 ? 2.854 2.164 -15.935 1.00 69.25 86 PRO A C 1
ATOM 686 O O . PRO A 1 86 ? 2.050 2.590 -16.770 1.00 69.25 86 PRO A O 1
ATOM 689 N N . PRO A 1 87 ? 4.173 2.082 -16.190 1.00 67.69 87 PRO A N 1
ATOM 690 C CA . PRO A 1 87 ? 4.765 2.510 -17.446 1.00 67.69 87 PRO A CA 1
ATOM 691 C C . PRO A 1 87 ? 4.164 1.682 -18.584 1.00 67.69 87 PRO A C 1
ATOM 693 O O . PRO A 1 87 ? 4.181 0.446 -18.532 1.00 67.69 87 PRO A O 1
ATOM 696 N N . ARG A 1 88 ? 3.614 2.349 -19.603 1.00 63.69 88 ARG A N 1
ATOM 697 C CA . ARG A 1 88 ? 3.293 1.695 -20.878 1.00 63.69 88 ARG A CA 1
ATOM 698 C C . ARG A 1 88 ? 4.586 1.473 -21.655 1.00 63.69 88 ARG A C 1
ATOM 700 O O . ARG A 1 88 ? 5.569 2.170 -21.430 1.00 63.69 88 ARG A O 1
ATOM 707 N N . GLU A 1 89 ? 4.581 0.512 -22.573 1.00 57.81 89 GLU A N 1
ATOM 708 C CA . GLU A 1 89 ? 5.748 0.130 -23.391 1.00 57.81 89 GLU A CA 1
ATOM 709 C C . GLU A 1 89 ? 6.399 1.337 -24.108 1.00 57.81 89 GLU A C 1
ATOM 711 O O . GLU A 1 89 ? 7.605 1.367 -24.327 1.00 57.81 89 GLU A O 1
ATOM 716 N N . GLU A 1 90 ? 5.605 2.377 -24.372 1.00 57.75 90 GLU A N 1
ATOM 717 C CA . GLU A 1 90 ? 5.984 3.661 -24.974 1.00 57.75 90 GLU A CA 1
ATOM 718 C C . GLU A 1 90 ? 6.584 4.709 -24.007 1.00 57.75 90 GLU A C 1
ATOM 720 O O . GLU A 1 90 ? 7.272 5.624 -24.452 1.00 57.75 90 GLU A O 1
ATOM 725 N N . ASN A 1 91 ? 6.384 4.584 -22.689 1.00 54.97 91 ASN A N 1
ATOM 726 C CA . ASN A 1 91 ? 6.971 5.467 -21.673 1.00 54.97 91 ASN A CA 1
ATOM 727 C C . ASN A 1 91 ? 7.429 4.639 -20.457 1.00 54.97 91 ASN A C 1
ATOM 729 O O . ASN A 1 91 ? 6.660 4.490 -19.506 1.00 54.97 91 ASN A O 1
ATOM 733 N N . PRO A 1 92 ? 8.680 4.135 -20.440 1.00 53.66 92 PRO A N 1
ATOM 734 C CA . PRO A 1 92 ? 9.195 3.224 -19.409 1.00 53.66 92 PRO A CA 1
ATOM 735 C C . PRO A 1 92 ? 9.426 3.881 -18.035 1.00 53.66 92 PRO A C 1
ATOM 737 O O . PRO A 1 92 ? 9.858 3.211 -17.089 1.00 53.66 92 PRO A O 1
ATOM 740 N N . VAL A 1 93 ? 9.164 5.188 -17.917 1.00 56.81 93 VAL A N 1
ATOM 741 C CA . VAL A 1 93 ? 9.272 5.955 -16.670 1.00 56.81 93 VAL A CA 1
ATOM 742 C C . VAL A 1 93 ? 7.896 6.289 -16.083 1.00 56.81 93 VAL A C 1
ATOM 744 O O . VAL A 1 93 ? 7.824 6.493 -14.876 1.00 56.81 93 VAL A O 1
ATOM 747 N N . GLY A 1 94 ? 6.813 6.267 -16.875 1.00 56.62 94 GLY A N 1
ATOM 748 C CA . GLY A 1 94 ? 5.453 6.527 -16.377 1.00 56.62 94 GLY A CA 1
ATOM 749 C C . GLY A 1 94 ? 5.321 7.876 -15.658 1.00 56.62 94 GLY A C 1
ATOM 750 O O . GLY A 1 94 ? 4.675 7.947 -14.618 1.00 56.62 94 GLY A O 1
ATOM 751 N N . MET A 1 95 ? 6.015 8.904 -16.158 1.00 51.03 95 MET A N 1
ATOM 752 C CA . MET A 1 95 ? 5.870 10.295 -15.726 1.00 51.03 95 MET A CA 1
ATOM 753 C C . MET A 1 95 ? 5.397 11.111 -16.926 1.00 51.03 95 MET A C 1
ATOM 755 O O . MET A 1 95 ? 6.182 11.367 -17.843 1.00 51.03 95 MET A O 1
ATOM 759 N N . ASP A 1 96 ? 4.112 11.429 -16.934 1.00 53.09 96 ASP A N 1
ATOM 760 C CA . ASP A 1 96 ? 3.476 12.518 -17.673 1.00 53.09 96 ASP A CA 1
ATOM 761 C C . ASP A 1 96 ? 3.379 13.784 -16.805 1.00 53.09 96 ASP A C 1
ATOM 763 O O . ASP A 1 96 ? 3.193 13.658 -15.571 1.00 53.09 96 ASP A O 1
#

InterPro domains:
  IPR023845 Domain of unknown function DUF3817, transmembrane [PF12823] (3-85)
  IPR023845 Domain of unknown function DUF3817, transmembrane [TIGR03954] (5-85)

Solvent-accessible surface area (backbone atoms only — not comparable to full-atom values): 5171 Å² total; per-residue (Å²): 108,70,67,60,44,52,54,41,32,45,51,30,24,51,36,39,39,45,36,59,72,44,22,45,50,39,28,76,76,68,66,39,56,64,48,39,52,56,42,46,52,54,29,52,54,36,47,52,53,37,52,54,45,52,53,50,44,35,72,76,68,65,49,40,72,66,46,54,50,50,52,53,56,21,62,75,36,58,62,32,32,78,75,58,58,80,49,49,97,92,38,65,66,47,77,133

pLDDT: mean 84.15, std 10.81, range [51.03, 95.06]

Organis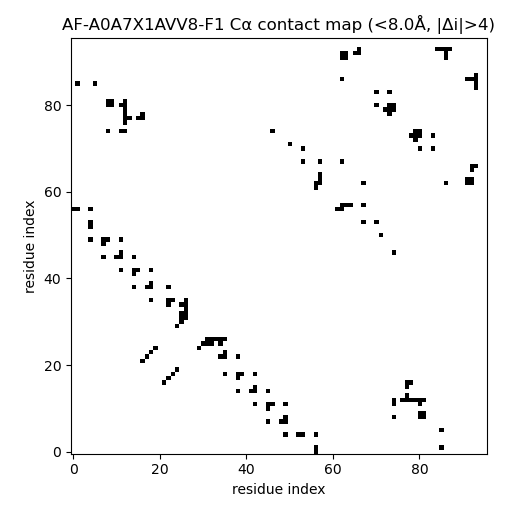m: NCBI:txid388746